Protein AF-A0A432QYD4-F1 (afdb_monomer_lite)

Radius of gyration: 27.61 Å; chains: 1; bounding box: 47×42×72 Å

pLDDT: mean 83.53, std 10.8, range [48.72, 95.81]

Sequence (144 aa):
MCAKLRKRIKIKRKVESVMKISVSEMIDALGELSLKEMGVLRDELDSAMEARRPIEKEKFKSQVENMAKELGLRLDEIFEDPRSPSALPKFINPANPEQTWAGIGKRPHWLRQKLENGHKVSDFLSENLTDDDRLKIEAALAKQ

Foldseek 3Di:
DDPVVVVVVVVQVVCCVVVVDHVVVVVVVCVVDDPVVVVVVVVVVVVVVVVCVVVVVVVVVVVVQVVCVVVVHGPCVVDPDPPPPPQPFQFADPVDRVDGHSPDDDDDPSLVVVVVVVDDRLVGGDPPDDPVRSVVVVVVSVVD

Structure (mmCIF, N/CA/C/O backbone):
data_AF-A0A432QYD4-F1
#
_entry.id   AF-A0A432QYD4-F1
#
loop_
_atom_site.group_PDB
_atom_site.id
_atom_site.type_symbol
_atom_site.label_atom_id
_atom_site.label_alt_id
_atom_site.label_comp_id
_atom_site.label_asym_id
_atom_site.label_entity_id
_atom_site.label_seq_id
_atom_site.pdbx_PDB_ins_code
_atom_site.Cartn_x
_atom_site.Cartn_y
_atom_site.Cartn_z
_atom_site.occupancy
_atom_site.B_iso_or_equiv
_atom_site.auth_seq_id
_atom_site.auth_comp_id
_atom_site.auth_asym_id
_atom_site.auth_atom_id
_atom_site.pdbx_PDB_model_num
ATOM 1 N N . MET A 1 1 ? 10.736 -10.635 25.012 1.00 62.00 1 MET A N 1
ATOM 2 C CA . MET A 1 1 ? 9.486 -9.898 24.681 1.00 62.00 1 MET A CA 1
ATOM 3 C C . MET A 1 1 ? 9.204 -9.953 23.182 1.00 62.00 1 MET A C 1
ATOM 5 O O . MET A 1 1 ? 10.118 -9.719 22.399 1.00 62.00 1 MET A O 1
ATOM 9 N N . CYS A 1 2 ? 7.954 -10.210 22.780 1.00 83.81 2 CYS A N 1
ATOM 10 C CA . CYS A 1 2 ? 7.534 -10.231 21.371 1.00 83.81 2 CYS A CA 1
ATOM 11 C C . CYS A 1 2 ? 7.603 -8.830 20.718 1.00 83.81 2 CYS A C 1
ATOM 13 O O . CYS A 1 2 ? 7.358 -7.812 21.372 1.00 83.81 2 CYS A O 1
ATOM 15 N N . ALA A 1 3 ? 7.897 -8.764 19.413 1.00 87.88 3 ALA A N 1
ATOM 16 C CA . ALA A 1 3 ? 7.976 -7.520 18.638 1.00 87.88 3 ALA A CA 1
ATOM 17 C C . ALA A 1 3 ? 6.693 -6.666 18.714 1.00 87.88 3 ALA A C 1
ATOM 19 O O . ALA A 1 3 ? 6.779 -5.439 18.781 1.00 87.88 3 ALA A O 1
ATOM 20 N N . LYS A 1 4 ? 5.518 -7.309 18.782 1.00 88.62 4 LYS A N 1
ATOM 21 C CA . LYS A 1 4 ? 4.215 -6.636 18.926 1.00 88.62 4 LYS A CA 1
ATOM 22 C C . LYS A 1 4 ? 4.130 -5.818 20.219 1.00 88.62 4 LYS A C 1
ATOM 24 O O . LYS A 1 4 ? 3.717 -4.661 20.193 1.00 88.62 4 LYS A O 1
ATOM 29 N N . LEU A 1 5 ? 4.590 -6.388 21.334 1.00 89.38 5 LEU A N 1
ATOM 30 C CA . LEU A 1 5 ? 4.572 -5.724 22.637 1.00 89.38 5 LEU A CA 1
ATOM 31 C C . LEU A 1 5 ? 5.522 -4.518 22.664 1.00 89.38 5 LEU A C 1
ATOM 33 O O . LEU A 1 5 ? 5.142 -3.443 23.119 1.00 89.38 5 LEU A O 1
ATOM 37 N N . ARG A 1 6 ? 6.725 -4.657 22.088 1.00 92.56 6 ARG A N 1
ATOM 38 C CA . ARG A 1 6 ? 7.690 -3.547 21.979 1.00 92.56 6 ARG A CA 1
ATOM 39 C C . ARG A 1 6 ? 7.138 -2.372 21.170 1.00 92.56 6 ARG A C 1
ATOM 41 O O . ARG A 1 6 ? 7.322 -1.226 21.571 1.00 92.56 6 ARG A O 1
ATOM 48 N N . LYS A 1 7 ? 6.446 -2.648 20.056 1.00 91.88 7 LYS A N 1
ATOM 49 C CA . LYS A 1 7 ? 5.777 -1.610 19.256 1.00 91.88 7 LYS A CA 1
ATOM 50 C C . LYS A 1 7 ? 4.695 -0.896 20.070 1.00 91.88 7 LYS A C 1
ATOM 52 O O . LYS A 1 7 ? 4.721 0.328 20.134 1.00 91.88 7 LYS A O 1
ATOM 57 N N . ARG A 1 8 ? 3.817 -1.639 20.756 1.00 90.81 8 ARG A N 1
ATOM 58 C CA . ARG A 1 8 ? 2.769 -1.054 21.617 1.00 90.81 8 ARG A CA 1
ATOM 59 C C . ARG A 1 8 ? 3.343 -0.144 22.706 1.00 90.81 8 ARG A C 1
ATOM 61 O O . ARG A 1 8 ? 2.848 0.961 22.881 1.00 90.81 8 ARG A O 1
ATOM 68 N N . ILE A 1 9 ? 4.421 -0.558 23.377 1.00 93.56 9 ILE A N 1
ATOM 69 C CA . ILE A 1 9 ? 5.086 0.258 24.411 1.00 93.56 9 ILE A CA 1
ATOM 70 C C . ILE A 1 9 ? 5.657 1.555 23.822 1.00 93.56 9 ILE A C 1
ATOM 72 O O . ILE A 1 9 ? 5.488 2.621 24.410 1.00 93.56 9 ILE A O 1
ATOM 76 N N . LYS A 1 10 ? 6.317 1.488 22.657 1.00 94.38 10 LYS A N 1
ATOM 77 C CA . LYS A 1 10 ? 6.847 2.685 21.982 1.00 94.38 10 LYS A CA 1
ATOM 78 C C . LYS A 1 10 ? 5.734 3.658 21.592 1.00 94.38 10 LYS A C 1
ATOM 80 O O . LYS A 1 10 ? 5.889 4.855 21.808 1.00 94.38 10 LYS A O 1
ATOM 85 N N . ILE A 1 11 ? 4.628 3.142 21.054 1.00 92.50 11 ILE A N 1
ATOM 86 C CA . ILE A 1 11 ? 3.459 3.951 20.690 1.00 92.50 11 ILE A CA 1
ATOM 87 C C . ILE A 1 11 ? 2.882 4.621 21.938 1.00 92.50 11 ILE A C 1
ATOM 89 O O . ILE A 1 11 ? 2.747 5.838 21.938 1.00 92.50 11 ILE A O 1
ATOM 93 N N . LYS A 1 12 ? 2.645 3.863 23.019 1.00 92.81 12 LYS A N 1
ATOM 94 C CA . LYS A 1 12 ? 2.125 4.395 24.289 1.00 92.81 12 LYS A CA 1
ATOM 95 C C . LYS A 1 12 ? 2.977 5.558 24.806 1.00 92.81 12 LYS A C 1
ATOM 97 O O . LYS A 1 12 ? 2.461 6.656 24.968 1.00 92.81 12 LYS A O 1
ATOM 102 N N . ARG A 1 13 ? 4.297 5.365 24.919 1.00 93.44 13 ARG A N 1
ATOM 103 C CA . ARG A 1 13 ? 5.227 6.430 25.343 1.00 93.44 13 ARG A CA 1
ATOM 104 C C . ARG A 1 13 ? 5.187 7.654 24.431 1.00 93.44 13 ARG A C 1
ATOM 106 O O . ARG A 1 13 ? 5.319 8.779 24.901 1.00 93.44 13 ARG A O 1
ATOM 113 N N . LYS A 1 14 ? 5.051 7.450 23.116 1.00 93.69 14 LYS A N 1
ATOM 114 C CA . LYS A 1 14 ? 4.987 8.558 22.159 1.00 93.69 14 LYS A CA 1
ATOM 115 C C . LYS A 1 14 ? 3.688 9.347 22.316 1.00 93.69 14 LYS A C 1
ATOM 117 O O . LYS A 1 14 ? 3.752 10.569 22.310 1.00 93.69 14 LYS A O 1
ATOM 122 N N . VAL A 1 15 ? 2.554 8.669 22.490 1.00 92.81 15 VAL A N 1
ATOM 123 C CA . VAL A 1 15 ? 1.252 9.311 22.729 1.00 92.81 15 VAL A CA 1
ATOM 124 C C . VAL A 1 15 ? 1.279 10.101 24.036 1.00 92.81 15 VAL A C 1
ATOM 126 O O . VAL A 1 15 ? 0.955 11.283 24.015 1.00 92.81 15 VAL A O 1
ATOM 129 N N . GLU A 1 16 ? 1.775 9.509 25.126 1.00 93.38 16 GLU A N 1
ATOM 130 C CA . GLU A 1 16 ? 1.926 10.185 26.428 1.00 93.38 16 GLU A CA 1
ATOM 131 C C . GLU A 1 16 ? 2.818 11.429 26.324 1.00 93.38 16 GLU A C 1
ATOM 133 O O . GLU A 1 16 ? 2.502 12.499 26.839 1.00 93.38 16 GLU A O 1
ATOM 138 N N . SER A 1 17 ? 3.924 11.319 25.584 1.00 93.62 17 SER A N 1
ATOM 139 C CA . SER A 1 17 ? 4.850 12.430 25.361 1.00 93.62 17 SER A CA 1
ATOM 140 C C . SER A 1 17 ? 4.230 13.587 24.570 1.00 93.62 17 SER A C 1
ATOM 142 O O . SER A 1 17 ? 4.537 14.746 24.866 1.00 93.62 17 SER A O 1
ATOM 144 N N . VAL A 1 18 ? 3.388 13.288 23.574 1.00 93.50 18 VAL A N 1
ATOM 145 C CA . VAL A 1 18 ? 2.766 14.280 22.680 1.00 93.50 18 VAL A CA 1
ATOM 146 C C . VAL A 1 18 ? 1.542 14.921 23.329 1.00 93.50 18 VAL A C 1
ATOM 148 O O . VAL A 1 18 ? 1.441 16.141 23.342 1.00 93.50 18 VAL A O 1
ATOM 151 N N . MET A 1 19 ? 0.645 14.108 23.887 1.00 90.75 19 MET A N 1
ATOM 152 C CA . MET A 1 19 ? -0.651 14.552 24.413 1.00 90.75 19 MET A CA 1
ATOM 153 C C . MET A 1 19 ? -0.596 14.976 25.884 1.00 90.75 19 MET A C 1
ATOM 155 O O . MET A 1 19 ? -1.570 15.518 26.387 1.00 90.75 19 MET A O 1
ATOM 159 N N . LYS A 1 20 ? 0.532 14.743 26.574 1.00 92.69 20 LYS A N 1
ATOM 160 C CA . LYS A 1 20 ? 0.748 15.092 27.992 1.00 92.69 20 LYS A CA 1
ATOM 161 C C . LYS A 1 20 ? -0.267 14.476 28.966 1.00 92.69 20 LYS A C 1
ATOM 163 O O . LYS A 1 20 ? -0.395 14.957 30.084 1.00 92.69 20 LYS A O 1
ATOM 168 N N . ILE A 1 21 ? -0.925 13.394 28.558 1.00 90.25 21 ILE A N 1
ATOM 169 C CA . ILE A 1 21 ? -1.859 12.597 29.363 1.00 90.25 21 ILE A CA 1
ATOM 170 C C . ILE A 1 21 ? -1.496 11.115 29.256 1.00 90.25 21 ILE A C 1
ATOM 172 O O . ILE A 1 21 ? -0.890 10.693 28.264 1.00 90.25 21 ILE A O 1
ATOM 176 N N . SER A 1 22 ? -1.860 10.316 30.259 1.00 90.88 22 SER A N 1
ATOM 177 C CA . SER A 1 22 ? -1.687 8.863 30.203 1.00 90.88 22 SER A CA 1
ATOM 178 C C . SER A 1 22 ? -2.605 8.252 29.140 1.00 90.88 22 SER A C 1
ATOM 180 O O . SER A 1 22 ? -3.753 8.661 28.971 1.00 90.88 22 SER A O 1
ATOM 182 N N . VAL A 1 23 ? -2.149 7.198 28.451 1.00 89.06 23 VAL A N 1
ATOM 183 C CA . VAL A 1 23 ? -3.031 6.449 27.530 1.00 89.06 23 VAL A CA 1
ATOM 184 C C . VAL A 1 23 ? -4.206 5.796 28.268 1.00 89.06 23 VAL A C 1
ATOM 186 O O . VAL A 1 23 ? -5.243 5.584 27.654 1.00 89.06 23 VAL A O 1
ATOM 189 N N . SER A 1 24 ? -4.075 5.485 29.564 1.00 87.94 24 SER A N 1
ATOM 190 C CA . SER A 1 24 ? -5.216 4.991 30.353 1.00 87.94 24 SER A CA 1
ATOM 191 C C . SER A 1 24 ? -6.298 6.058 30.503 1.00 87.94 24 SER A C 1
ATOM 193 O O . SER A 1 24 ? -7.438 5.787 30.168 1.00 87.94 24 SER A O 1
ATOM 195 N N . GLU A 1 25 ? -5.920 7.283 30.875 1.00 88.50 25 GLU A N 1
ATOM 196 C CA . GLU A 1 25 ? -6.851 8.412 31.029 1.00 88.50 25 GLU A CA 1
ATOM 197 C C . GLU A 1 25 ? -7.567 8.728 29.711 1.00 88.50 25 GLU A C 1
ATOM 199 O O . GLU A 1 25 ? -8.759 9.013 29.694 1.00 88.50 25 GLU A O 1
ATOM 204 N N . MET A 1 26 ? -6.857 8.609 28.584 1.00 87.19 26 MET A N 1
ATOM 205 C CA . MET A 1 26 ? -7.457 8.731 27.255 1.00 87.19 26 MET A CA 1
ATOM 206 C C . MET A 1 26 ? -8.502 7.639 26.988 1.00 87.19 26 MET A C 1
ATOM 208 O O . MET A 1 26 ? -9.552 7.930 26.428 1.00 87.19 26 MET A O 1
ATOM 212 N N . ILE A 1 27 ? -8.221 6.386 27.354 1.00 88.75 27 ILE A N 1
ATOM 213 C CA . ILE A 1 27 ? -9.165 5.274 27.166 1.00 88.75 27 ILE A CA 1
ATOM 214 C C . ILE A 1 27 ? -10.386 5.446 28.072 1.00 88.75 27 ILE A C 1
ATOM 216 O O . ILE A 1 27 ? -11.500 5.213 27.614 1.00 88.75 27 ILE A O 1
ATOM 220 N N . ASP A 1 28 ? -10.185 5.880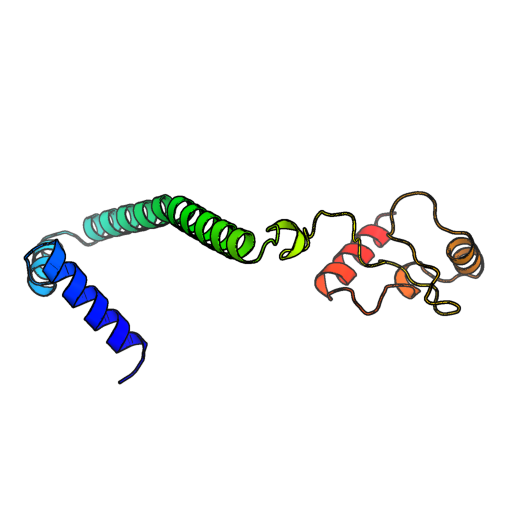 29.313 1.00 88.50 28 ASP A N 1
ATOM 221 C CA . ASP A 1 28 ? -11.267 6.106 30.271 1.00 88.50 28 ASP A CA 1
ATOM 222 C C . ASP A 1 28 ? -12.195 7.233 29.793 1.00 88.50 28 ASP A C 1
ATOM 224 O O . ASP A 1 28 ? -13.410 7.054 29.782 1.00 88.50 28 ASP A O 1
ATOM 228 N N . ALA A 1 29 ? -11.635 8.334 29.274 1.00 86.31 29 ALA A N 1
ATOM 229 C CA . ALA A 1 29 ? -12.407 9.420 28.664 1.00 86.31 29 ALA A CA 1
ATOM 230 C C . ALA A 1 29 ? -13.196 8.965 27.424 1.00 86.31 29 ALA A C 1
ATOM 232 O O . ALA A 1 29 ? -14.331 9.381 27.211 1.00 86.31 29 ALA A O 1
ATOM 233 N N . LEU A 1 30 ? -12.623 8.074 26.607 1.00 86.31 30 LEU A N 1
ATOM 234 C CA . LEU A 1 30 ? -13.356 7.457 25.498 1.00 86.31 30 LEU A CA 1
ATOM 235 C C . LEU A 1 30 ? -14.457 6.513 26.002 1.00 86.31 30 LEU A C 1
ATOM 237 O O . LEU A 1 30 ? -15.458 6.354 25.313 1.00 86.31 30 LEU A O 1
ATOM 241 N N . GLY A 1 31 ? -14.292 5.906 27.180 1.00 84.75 31 GLY A N 1
ATOM 242 C CA . GLY A 1 31 ? -15.258 5.011 27.823 1.00 84.75 31 GLY A CA 1
ATOM 243 C C . GLY A 1 31 ? -16.570 5.677 28.247 1.00 84.75 31 GLY A C 1
ATOM 244 O O . GLY A 1 31 ? -17.559 4.973 28.440 1.00 84.75 31 GLY A O 1
ATOM 245 N N . GLU A 1 32 ? -16.601 7.008 28.345 1.00 86.75 32 GLU A N 1
ATOM 246 C CA . GLU A 1 32 ? -17.832 7.781 28.566 1.00 86.75 32 GLU A CA 1
ATOM 247 C C . GLU A 1 32 ? -18.722 7.847 27.310 1.00 86.75 32 GLU A C 1
ATOM 249 O O . GLU A 1 32 ? -19.911 8.152 27.405 1.00 86.75 32 GLU A O 1
ATOM 254 N N . LEU A 1 33 ? -18.165 7.532 26.135 1.00 86.56 33 LEU A N 1
ATOM 255 C CA . LEU A 1 33 ? -18.880 7.517 24.863 1.00 86.56 33 LEU A CA 1
ATOM 256 C C . LEU A 1 33 ? -19.611 6.190 24.630 1.00 86.56 33 LEU A C 1
ATOM 258 O O . LEU A 1 33 ? -19.202 5.112 25.067 1.00 86.56 33 LEU A O 1
ATOM 262 N N . SER A 1 34 ? -20.680 6.248 23.843 1.00 89.31 34 SER A N 1
ATOM 263 C CA . SER A 1 34 ? -21.384 5.061 23.370 1.00 89.31 34 SER A CA 1
ATOM 264 C C . SER A 1 34 ? -20.569 4.287 22.323 1.00 89.31 34 SER A C 1
ATOM 266 O O . SER A 1 34 ? -19.721 4.829 21.610 1.00 89.31 34 SER A O 1
ATOM 268 N N . LEU A 1 35 ? -20.892 3.001 22.138 1.00 87.56 35 LEU A N 1
ATOM 269 C CA . LEU A 1 35 ? -20.256 2.158 21.113 1.00 87.56 35 LEU A CA 1
ATOM 270 C C . LEU A 1 35 ? -20.380 2.731 19.692 1.00 87.56 35 LEU A C 1
ATOM 272 O O . LEU A 1 35 ? -19.508 2.491 18.858 1.00 87.56 35 LEU A O 1
ATOM 276 N N . LYS A 1 36 ? -21.456 3.479 19.409 1.00 90.00 36 LYS A N 1
ATOM 277 C CA . LYS A 1 36 ? -21.650 4.129 18.107 1.00 90.00 36 LYS A CA 1
ATOM 278 C C . LYS A 1 36 ? -20.664 5.278 17.908 1.00 90.00 36 LYS A C 1
ATOM 280 O O . LYS A 1 36 ? -20.052 5.360 16.851 1.00 90.00 36 LYS A O 1
ATOM 285 N N . GLU A 1 37 ? -20.470 6.115 18.922 1.00 89.50 37 GLU A N 1
ATOM 286 C CA . GLU A 1 37 ? -19.538 7.252 18.876 1.00 89.50 37 GLU A CA 1
ATOM 287 C C . GLU A 1 37 ? -18.079 6.787 18.788 1.00 89.50 37 GLU A C 1
AT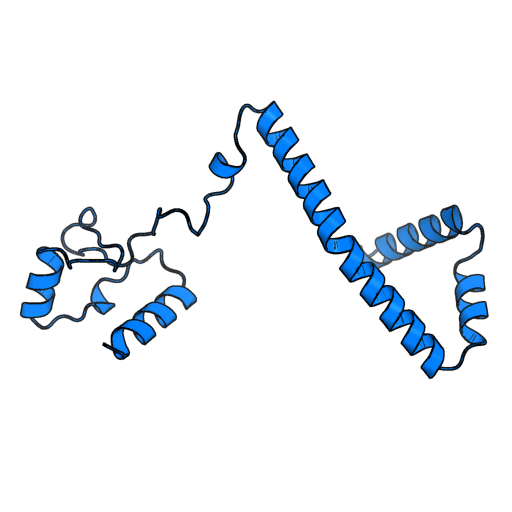OM 289 O O . GLU A 1 37 ? -17.308 7.319 17.994 1.00 89.50 37 GLU A O 1
ATOM 294 N N . MET A 1 38 ? -17.712 5.718 19.505 1.00 87.25 38 MET A N 1
ATOM 295 C CA . MET A 1 38 ? -16.401 5.076 19.333 1.00 87.25 38 MET A CA 1
ATOM 296 C C . MET A 1 38 ? -16.191 4.535 17.911 1.00 87.25 38 MET A C 1
ATOM 298 O O . MET A 1 38 ? -15.064 4.518 17.415 1.00 87.25 38 MET A O 1
ATOM 302 N N . GLY A 1 39 ? -17.265 4.072 17.262 1.00 90.31 39 GLY A N 1
ATOM 303 C CA . GLY A 1 39 ? -17.250 3.667 15.858 1.00 90.31 39 GLY A CA 1
ATOM 304 C C . GLY A 1 39 ? -16.912 4.836 14.936 1.00 90.31 39 GLY A C 1
ATOM 305 O O . GLY A 1 39 ? -15.981 4.728 14.147 1.00 90.31 39 GLY A O 1
ATOM 306 N N . VAL A 1 40 ? -17.581 5.977 15.117 1.00 93.44 40 VAL A N 1
ATOM 307 C CA . VAL A 1 40 ? -17.308 7.200 14.340 1.00 93.44 40 VAL A CA 1
ATOM 308 C C . VAL A 1 40 ? -15.850 7.647 14.497 1.00 93.44 40 VAL A C 1
ATOM 310 O O . VAL A 1 40 ? -15.180 7.906 13.503 1.00 93.44 40 VAL A O 1
ATOM 313 N N . LEU A 1 41 ? -15.309 7.649 15.722 1.00 92.38 41 LEU A N 1
ATOM 314 C CA . LEU A 1 41 ? -13.900 7.999 15.958 1.00 92.38 41 LEU A CA 1
ATOM 315 C C . LEU A 1 41 ? -12.916 7.033 15.283 1.00 92.38 41 LEU A C 1
ATOM 317 O O . LEU A 1 41 ? -11.826 7.441 14.877 1.00 92.38 41 LEU A O 1
ATOM 321 N N . ARG A 1 42 ? -13.272 5.749 15.164 1.00 92.50 42 ARG A N 1
ATOM 322 C CA . ARG A 1 42 ? -12.469 4.784 14.405 1.00 92.50 42 ARG A CA 1
ATOM 323 C C . ARG A 1 42 ? -12.465 5.137 12.922 1.00 92.50 42 ARG A C 1
ATOM 325 O O . ARG A 1 42 ? -11.389 5.167 12.337 1.00 92.50 42 ARG A O 1
ATOM 332 N N . ASP A 1 43 ? -13.625 5.442 12.352 1.00 95.25 43 ASP A N 1
ATOM 333 C CA . ASP A 1 43 ? -13.750 5.791 10.934 1.00 95.25 43 ASP A CA 1
ATOM 334 C C . ASP A 1 43 ? -12.993 7.093 10.606 1.00 95.25 43 ASP A C 1
ATOM 336 O O . ASP A 1 43 ? -12.330 7.204 9.568 1.00 95.25 43 ASP A O 1
ATOM 340 N N . GLU A 1 44 ? -13.017 8.068 11.517 1.00 94.25 44 GLU A N 1
ATOM 341 C CA . GLU A 1 44 ? -12.216 9.292 11.413 1.00 94.25 44 GLU A CA 1
ATOM 342 C C . GLU A 1 44 ? -10.710 9.010 11.506 1.00 94.25 44 GLU A C 1
ATOM 344 O O . GLU A 1 44 ? -9.926 9.558 10.724 1.00 94.25 44 GLU A O 1
ATOM 349 N N . LEU A 1 45 ? -10.285 8.131 12.421 1.00 93.94 45 LEU A N 1
ATOM 350 C CA . LEU A 1 45 ? -8.888 7.711 12.530 1.00 93.94 45 LEU A CA 1
ATOM 351 C C . LEU A 1 45 ? -8.423 6.971 11.270 1.00 93.94 45 LEU A C 1
ATOM 353 O O . LEU A 1 45 ? -7.321 7.232 10.783 1.00 93.94 45 LEU A O 1
ATOM 357 N N . ASP A 1 46 ? -9.256 6.086 10.724 1.00 95.81 46 ASP A N 1
ATOM 358 C CA . ASP A 1 46 ? -8.989 5.365 9.481 1.00 95.81 46 ASP A CA 1
ATOM 359 C C . ASP A 1 46 ? -8.859 6.342 8.305 1.00 95.81 46 ASP A C 1
ATOM 361 O O . ASP A 1 46 ? -7.865 6.309 7.576 1.00 95.81 46 ASP A O 1
ATOM 365 N N . SER A 1 47 ? -9.774 7.307 8.195 1.00 94.25 47 SER A N 1
ATOM 366 C CA . SER A 1 47 ? -9.698 8.385 7.201 1.00 94.25 47 SER A CA 1
ATOM 367 C C . SER A 1 47 ? -8.419 9.220 7.348 1.00 94.25 47 SER A C 1
ATOM 369 O O . SER A 1 47 ? -7.753 9.535 6.359 1.00 94.25 47 SER A O 1
ATOM 371 N N . ALA A 1 48 ? -8.010 9.534 8.581 1.00 94.50 48 ALA A N 1
ATOM 372 C CA . ALA A 1 48 ? -6.762 10.243 8.855 1.00 94.50 48 ALA A CA 1
ATOM 373 C C . ALA A 1 48 ? -5.516 9.409 8.499 1.00 94.50 48 ALA A C 1
ATOM 375 O O . ALA A 1 48 ? -4.507 9.968 8.055 1.00 94.50 48 ALA A O 1
ATOM 376 N N . MET A 1 49 ? -5.564 8.082 8.663 1.00 94.94 49 MET A N 1
ATOM 377 C CA . MET A 1 49 ? -4.500 7.190 8.200 1.00 94.94 49 MET A CA 1
ATOM 378 C C . MET A 1 49 ? -4.405 7.194 6.674 1.00 94.94 49 MET A C 1
ATOM 380 O O . MET A 1 49 ? -3.303 7.357 6.150 1.00 94.94 49 MET A O 1
ATOM 384 N N . GLU A 1 50 ? -5.528 7.072 5.961 1.00 93.44 50 GLU A N 1
ATOM 385 C CA . GLU A 1 50 ? -5.549 7.134 4.493 1.00 93.44 50 GLU A CA 1
ATOM 386 C C . GLU A 1 50 ? -5.010 8.468 3.972 1.00 93.44 50 GLU A C 1
ATOM 388 O O . GLU A 1 50 ? -4.181 8.482 3.063 1.00 93.44 50 GLU A O 1
ATOM 393 N N . ALA A 1 51 ? -5.386 9.587 4.597 1.00 92.69 51 ALA A N 1
ATOM 394 C CA . ALA A 1 51 ? -4.886 10.910 4.228 1.00 92.69 51 ALA A CA 1
ATOM 395 C C . ALA A 1 51 ? -3.363 11.057 4.428 1.00 92.69 51 ALA A C 1
ATOM 397 O O . ALA A 1 51 ? -2.702 11.791 3.690 1.00 92.69 51 ALA A O 1
ATOM 398 N N . ARG A 1 52 ? -2.772 10.346 5.402 1.00 93.62 52 ARG A N 1
ATOM 399 C CA . ARG A 1 52 ? -1.319 10.366 5.652 1.00 93.62 52 ARG A CA 1
ATOM 400 C C . ARG A 1 52 ? -0.519 9.482 4.699 1.00 93.62 52 ARG A C 1
ATOM 402 O O . ARG A 1 52 ? 0.623 9.827 4.393 1.00 93.62 52 ARG A O 1
ATOM 409 N N . ARG A 1 53 ? -1.095 8.389 4.186 1.00 91.69 53 ARG A N 1
ATOM 410 C CA . ARG A 1 53 ? -0.410 7.458 3.267 1.00 91.69 53 ARG A CA 1
ATOM 411 C C . ARG A 1 53 ? 0.242 8.119 2.047 1.00 91.69 53 ARG A C 1
ATOM 413 O O . ARG A 1 53 ? 1.412 7.821 1.807 1.00 91.69 53 ARG A O 1
ATOM 420 N N . PRO A 1 54 ? -0.422 8.997 1.267 1.00 91.00 54 PRO A N 1
ATOM 421 C CA . PRO A 1 54 ? 0.216 9.612 0.104 1.00 91.00 54 PRO A CA 1
ATOM 422 C C . PRO A 1 54 ? 1.374 10.533 0.503 1.00 91.00 54 PRO A C 1
ATOM 424 O O . PRO A 1 54 ? 2.393 10.556 -0.181 1.00 91.00 54 PRO A O 1
ATOM 427 N N . ILE A 1 55 ? 1.261 11.231 1.637 1.00 93.19 55 ILE A N 1
ATOM 428 C CA . ILE A 1 55 ? 2.314 12.118 2.150 1.00 93.19 55 ILE A CA 1
ATOM 429 C C . ILE A 1 55 ? 3.541 11.301 2.565 1.00 93.19 55 ILE A C 1
ATOM 431 O O . ILE A 1 55 ? 4.670 11.664 2.243 1.00 93.19 55 ILE A O 1
ATOM 435 N N . GLU A 1 56 ? 3.337 10.196 3.282 1.00 92.25 56 GLU A N 1
ATOM 436 C CA . GLU A 1 56 ? 4.424 9.294 3.672 1.00 92.25 56 GLU A CA 1
ATOM 437 C C . GLU A 1 56 ? 5.067 8.623 2.456 1.00 92.25 56 GLU A C 1
ATOM 439 O O . GLU A 1 56 ? 6.293 8.544 2.384 1.00 92.25 56 GLU A O 1
ATOM 444 N N . LYS A 1 57 ? 4.259 8.215 1.470 1.00 92.06 57 LYS A N 1
ATOM 445 C CA . LYS A 1 57 ? 4.741 7.672 0.197 1.00 92.06 57 LYS A CA 1
ATOM 446 C C . LYS A 1 57 ? 5.612 8.677 -0.552 1.00 92.06 57 LYS A C 1
ATOM 448 O O . LYS A 1 57 ? 6.677 8.296 -1.029 1.00 92.06 57 LYS A O 1
ATOM 453 N N . GLU A 1 58 ? 5.191 9.936 -0.644 1.00 89.44 58 GLU A N 1
ATOM 454 C CA . GLU A 1 58 ? 5.971 10.970 -1.329 1.00 89.44 58 GLU A CA 1
ATOM 455 C C . GLU A 1 58 ? 7.268 11.275 -0.577 1.00 89.44 58 GLU A C 1
ATOM 457 O O . GLU A 1 58 ? 8.335 11.283 -1.178 1.00 89.44 58 GLU A O 1
ATOM 462 N N . LYS A 1 59 ? 7.215 11.406 0.755 1.00 92.50 59 LYS A N 1
ATOM 463 C CA . LYS A 1 59 ? 8.424 11.571 1.580 1.00 92.50 59 LYS A CA 1
ATOM 464 C C . LYS A 1 59 ? 9.414 10.432 1.374 1.00 92.50 59 LYS A C 1
ATOM 466 O O . LYS A 1 59 ? 10.610 10.681 1.244 1.00 92.50 59 LYS A O 1
ATOM 471 N N . PHE A 1 60 ? 8.923 9.197 1.348 1.00 92.81 60 PHE A N 1
ATOM 472 C CA . PHE A 1 60 ? 9.756 8.035 1.076 1.00 92.81 60 PHE A CA 1
ATOM 473 C C . PHE A 1 60 ? 10.345 8.099 -0.335 1.00 92.81 60 PHE A C 1
ATOM 475 O O . PHE A 1 60 ? 11.551 7.949 -0.493 1.00 92.81 60 PHE A O 1
ATOM 482 N N . LYS A 1 61 ? 9.530 8.405 -1.351 1.00 86.81 61 LYS A N 1
ATOM 483 C CA . LYS A 1 61 ? 9.992 8.572 -2.733 1.00 86.81 61 LYS A CA 1
ATOM 484 C C . LYS A 1 61 ? 11.107 9.615 -2.835 1.00 86.81 61 LYS A C 1
ATOM 486 O O . LYS A 1 61 ? 12.142 9.317 -3.419 1.00 86.81 61 LYS A O 1
ATOM 491 N N . SER A 1 62 ? 10.944 10.786 -2.217 1.00 87.94 62 SER A N 1
ATOM 492 C CA . SER A 1 62 ? 11.981 11.824 -2.201 1.00 87.94 62 SER A CA 1
ATOM 493 C C . SER A 1 62 ? 13.253 11.369 -1.478 1.00 87.94 62 SER A C 1
ATOM 495 O O . SER A 1 62 ? 14.351 11.690 -1.920 1.00 87.94 62 SER A O 1
ATOM 497 N N . GLN A 1 63 ? 13.138 10.609 -0.382 1.00 91.56 63 GLN A N 1
ATOM 498 C CA . GLN A 1 63 ? 14.307 10.045 0.307 1.00 91.56 63 GLN A CA 1
ATOM 499 C C . GLN A 1 63 ? 15.072 9.065 -0.583 1.00 91.56 63 GLN A C 1
ATOM 501 O O . GLN A 1 63 ? 16.294 9.152 -0.668 1.00 91.56 63 GLN A O 1
ATOM 506 N N . VAL A 1 64 ? 14.362 8.166 -1.268 1.00 90.25 64 VAL A N 1
ATOM 507 C CA . VAL A 1 64 ? 14.986 7.224 -2.204 1.00 90.25 64 VAL A CA 1
ATOM 508 C C . VAL A 1 64 ? 15.612 7.973 -3.382 1.00 90.25 64 VAL A C 1
ATOM 510 O O . VAL A 1 64 ? 16.728 7.651 -3.773 1.00 90.25 64 VAL A O 1
ATOM 513 N N . GLU A 1 65 ? 14.953 9.008 -3.908 1.00 86.31 65 GLU A N 1
ATOM 514 C CA . GLU A 1 65 ? 15.507 9.839 -4.982 1.00 86.31 65 GLU A CA 1
ATOM 515 C C . GLU A 1 65 ? 16.805 10.535 -4.570 1.00 86.31 65 GLU A C 1
ATOM 517 O O . GLU A 1 65 ? 17.772 10.543 -5.328 1.00 86.31 65 GLU A O 1
ATOM 522 N N . ASN A 1 66 ? 16.846 11.104 -3.366 1.00 89.69 66 ASN A N 1
ATOM 523 C CA . ASN A 1 66 ? 18.046 11.759 -2.856 1.00 89.69 66 ASN A CA 1
ATOM 524 C C . ASN A 1 66 ? 19.190 10.758 -2.673 1.00 89.69 66 ASN A C 1
ATOM 526 O O . ASN A 1 66 ? 20.309 11.037 -3.088 1.00 89.69 66 ASN A O 1
ATOM 530 N N . MET A 1 67 ? 18.896 9.575 -2.133 1.00 89.94 67 MET A N 1
ATOM 531 C CA . MET A 1 67 ? 19.890 8.513 -1.974 1.00 89.94 67 MET A CA 1
ATOM 532 C C . MET A 1 67 ? 20.416 8.007 -3.329 1.00 89.94 67 MET A C 1
ATOM 534 O O . MET A 1 67 ? 21.606 7.746 -3.472 1.00 89.94 67 MET A O 1
ATOM 538 N N . ALA A 1 68 ? 19.554 7.911 -4.347 1.00 88.31 68 ALA A N 1
ATOM 539 C CA . ALA A 1 68 ? 19.971 7.583 -5.710 1.00 88.31 68 ALA A CA 1
ATOM 540 C C . ALA A 1 68 ? 20.905 8.664 -6.286 1.00 88.31 68 ALA A C 1
ATOM 542 O O . ALA A 1 68 ? 21.978 8.342 -6.795 1.00 88.31 68 ALA A O 1
ATOM 543 N N . LYS A 1 69 ? 20.550 9.947 -6.114 1.00 86.88 69 LYS A N 1
ATOM 544 C CA . LYS A 1 69 ? 21.374 11.091 -6.545 1.00 86.88 69 LYS A CA 1
ATOM 545 C C . LYS A 1 69 ? 22.745 11.122 -5.875 1.00 86.88 69 LYS A C 1
ATOM 547 O O . LYS A 1 69 ? 23.720 11.437 -6.548 1.00 86.88 69 LYS A O 1
ATOM 552 N N . GLU A 1 70 ? 22.838 10.784 -4.589 1.00 90.81 70 GLU A N 1
ATOM 553 C CA . GLU A 1 70 ? 24.122 10.691 -3.872 1.00 90.81 70 GLU A CA 1
ATOM 554 C C . GLU A 1 70 ? 25.072 9.667 -4.506 1.00 90.81 70 GLU A C 1
ATOM 556 O O . GLU A 1 70 ? 26.283 9.874 -4.524 1.00 90.81 70 GLU A O 1
ATOM 561 N N . LEU A 1 71 ? 24.526 8.592 -5.075 1.00 88.44 71 LEU A N 1
ATOM 562 C CA . LEU A 1 71 ? 25.283 7.560 -5.784 1.00 88.44 71 LEU A CA 1
ATOM 563 C C . LEU A 1 71 ? 25.454 7.857 -7.283 1.00 88.44 71 LEU A C 1
ATOM 565 O O . LEU A 1 71 ? 26.019 7.038 -8.004 1.00 88.44 71 LEU A O 1
ATOM 569 N N . GLY A 1 72 ? 24.975 9.009 -7.764 1.00 85.50 72 GLY A N 1
ATOM 570 C CA . GLY A 1 72 ? 24.998 9.373 -9.182 1.00 85.50 72 GLY A CA 1
ATOM 571 C C . GLY A 1 72 ? 24.048 8.548 -10.055 1.00 85.50 72 GLY A C 1
ATOM 572 O O . GLY A 1 72 ? 24.210 8.534 -11.271 1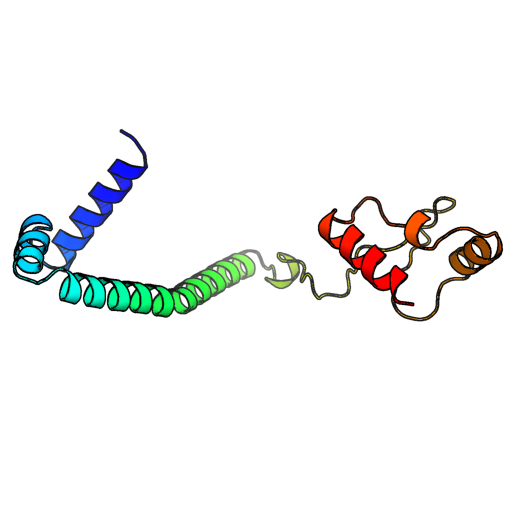.00 85.50 72 GLY A O 1
ATOM 573 N N . LEU A 1 73 ? 23.076 7.865 -9.448 1.00 82.31 73 LEU A N 1
ATOM 574 C CA . LEU A 1 73 ? 22.106 7.006 -10.122 1.00 82.31 73 LEU A CA 1
ATOM 575 C C . LEU A 1 73 ? 20.759 7.715 -10.252 1.00 82.31 73 LEU A C 1
ATOM 577 O O . LEU A 1 73 ? 20.357 8.504 -9.388 1.00 82.31 73 LEU A O 1
ATOM 581 N N . ARG A 1 74 ? 20.020 7.403 -11.315 1.00 77.25 74 ARG A N 1
ATOM 582 C CA . ARG A 1 74 ? 18.640 7.877 -11.474 1.00 77.25 74 ARG A CA 1
ATOM 583 C C . ARG A 1 74 ? 17.658 6.811 -10.985 1.00 77.25 74 ARG A C 1
ATOM 585 O O . ARG A 1 74 ? 17.903 5.617 -11.112 1.00 77.25 74 ARG A O 1
ATOM 592 N N . LEU A 1 75 ? 16.527 7.225 -10.407 1.00 69.25 75 LEU A N 1
ATOM 593 C CA . LEU A 1 75 ? 15.513 6.292 -9.883 1.00 69.25 75 LEU A CA 1
ATOM 594 C C . LEU A 1 75 ? 15.021 5.293 -10.944 1.00 69.25 75 LEU A C 1
ATOM 596 O O . LEU A 1 75 ? 14.767 4.141 -10.618 1.00 69.25 75 LEU A O 1
ATOM 600 N N . ASP A 1 76 ? 14.906 5.728 -12.194 1.00 71.06 76 ASP A N 1
ATOM 601 C CA . ASP A 1 76 ? 14.508 4.922 -13.352 1.00 71.06 76 ASP A CA 1
ATOM 602 C C . ASP A 1 76 ? 15.570 3.911 -13.813 1.00 71.06 76 ASP A C 1
ATOM 604 O O . ASP A 1 76 ? 15.242 2.973 -14.530 1.00 71.06 76 ASP A O 1
ATOM 608 N N . GLU A 1 77 ? 16.822 4.063 -13.381 1.00 67.88 77 GLU A N 1
ATOM 609 C CA . GLU A 1 77 ? 17.882 3.068 -13.602 1.00 67.88 77 GLU A CA 1
ATOM 610 C C . GLU A 1 77 ? 17.873 1.985 -12.512 1.00 67.88 77 GLU A C 1
ATOM 612 O O . GLU A 1 77 ? 18.324 0.867 -12.741 1.00 67.88 77 GLU A O 1
ATOM 617 N N . ILE A 1 78 ? 17.356 2.313 -11.322 1.00 68.75 78 ILE A N 1
ATOM 618 C CA . ILE A 1 78 ? 17.278 1.406 -10.164 1.00 68.75 78 ILE A CA 1
ATOM 619 C C . ILE A 1 78 ? 15.976 0.601 -10.189 1.00 68.75 78 ILE A C 1
ATOM 621 O O . ILE A 1 78 ? 15.950 -0.575 -9.827 1.00 68.75 78 ILE A O 1
ATOM 625 N N . PHE A 1 79 ? 14.882 1.247 -10.586 1.00 68.12 79 PHE A N 1
ATOM 626 C CA . PHE A 1 79 ? 13.576 0.628 -10.733 1.00 68.12 79 PHE A CA 1
ATOM 627 C C . PHE A 1 79 ? 13.273 0.481 -12.220 1.00 68.12 79 PHE A C 1
ATOM 629 O O . PHE A 1 79 ? 12.890 1.451 -12.870 1.00 68.12 79 PHE A O 1
ATOM 636 N N . GLU A 1 80 ? 13.407 -0.737 -12.748 1.00 60.69 80 GLU A N 1
ATOM 637 C CA . GLU A 1 80 ? 12.875 -1.066 -14.070 1.00 60.69 80 GLU A CA 1
ATOM 638 C C . GLU A 1 80 ? 11.372 -0.747 -14.086 1.00 60.69 80 GLU A C 1
ATOM 640 O O . GLU A 1 80 ? 10.600 -1.286 -13.289 1.00 60.69 80 GLU A O 1
ATOM 645 N N . ASP A 1 81 ? 10.947 0.174 -14.956 1.00 55.53 81 ASP A N 1
ATOM 646 C CA . ASP A 1 81 ? 9.526 0.468 -15.131 1.00 55.53 81 ASP A CA 1
ATOM 647 C C . ASP A 1 81 ? 8.845 -0.776 -15.729 1.00 55.53 81 ASP A C 1
ATOM 649 O O . ASP A 1 81 ? 9.156 -1.139 -16.863 1.00 55.53 81 ASP A O 1
ATOM 653 N N . PRO A 1 82 ? 7.874 -1.415 -15.053 1.00 53.09 82 PRO A N 1
ATOM 654 C CA . PRO A 1 82 ? 7.125 -2.525 -15.643 1.00 53.09 82 PRO A CA 1
ATOM 655 C C . PRO A 1 82 ? 6.294 -2.109 -16.876 1.00 53.09 82 PRO A C 1
ATOM 657 O O . PRO A 1 82 ? 5.714 -2.966 -17.540 1.00 53.09 82 PRO A O 1
ATOM 660 N N . ARG A 1 83 ? 6.195 -0.802 -17.182 1.00 50.12 83 ARG A N 1
ATOM 661 C CA . ARG A 1 83 ? 5.598 -0.250 -18.413 1.00 50.12 83 ARG A CA 1
ATOM 662 C C . ARG A 1 83 ? 6.624 0.196 -19.455 1.00 50.12 83 ARG A C 1
ATOM 664 O O . ARG A 1 83 ? 6.222 0.505 -20.578 1.00 50.12 83 ARG A O 1
ATOM 671 N N . SER A 1 84 ? 7.916 0.218 -19.122 1.00 49.69 84 SER A N 1
ATOM 672 C CA . SER A 1 84 ? 8.964 0.301 -20.135 1.00 49.69 84 SER A CA 1
ATOM 673 C C . SER A 1 84 ? 8.822 -0.934 -21.026 1.00 49.69 84 SER A C 1
ATOM 675 O O . SER A 1 84 ? 8.669 -2.039 -20.501 1.00 49.69 84 SER A O 1
ATOM 677 N N . PRO A 1 85 ? 8.860 -0.809 -22.363 1.00 48.72 85 PRO A N 1
ATOM 678 C CA . PRO A 1 85 ? 8.848 -1.948 -23.269 1.00 48.72 85 PRO A CA 1
ATOM 679 C C . PRO A 1 85 ? 10.174 -2.729 -23.217 1.00 48.72 85 PRO A C 1
ATOM 681 O O . PRO A 1 85 ? 10.651 -3.206 -24.238 1.00 48.72 85 PRO A O 1
ATOM 684 N N . SER A 1 86 ? 10.733 -2.958 -22.028 1.00 51.81 86 SER A N 1
ATOM 685 C CA . SER A 1 86 ? 11.436 -4.201 -21.729 1.00 51.81 86 SER A CA 1
ATOM 686 C C . SER A 1 86 ? 10.376 -5.285 -21.512 1.00 51.81 86 SER A C 1
ATOM 688 O O . SER A 1 86 ? 10.204 -5.848 -20.433 1.00 51.81 86 SER A O 1
ATOM 690 N N . ALA A 1 87 ? 9.554 -5.515 -22.540 1.00 57.69 87 ALA A N 1
ATOM 691 C CA . ALA A 1 87 ? 8.640 -6.635 -22.535 1.00 57.69 87 ALA A CA 1
ATOM 692 C C . ALA A 1 87 ? 9.522 -7.878 -22.560 1.00 57.69 87 ALA A C 1
ATOM 694 O O . ALA A 1 87 ? 10.061 -8.221 -23.615 1.00 57.69 87 ALA A O 1
ATOM 695 N N . LEU A 1 88 ? 9.674 -8.525 -21.401 1.00 60.44 88 LEU A N 1
ATOM 696 C CA . LEU A 1 88 ? 10.139 -9.903 -21.321 1.00 60.44 88 LEU A CA 1
ATOM 697 C C . LEU A 1 88 ? 9.518 -10.653 -22.505 1.00 60.44 88 LEU A C 1
ATOM 699 O O . LEU A 1 88 ? 8.292 -10.592 -22.684 1.00 60.44 88 LEU A O 1
ATOM 703 N N . PRO A 1 89 ? 10.338 -11.248 -23.385 1.00 63.88 89 PRO A N 1
ATOM 704 C CA . PRO A 1 89 ? 9.845 -11.803 -24.629 1.00 63.88 89 PRO A CA 1
ATOM 705 C C . PRO A 1 89 ? 8.756 -12.823 -24.321 1.00 63.88 89 PRO A C 1
ATOM 707 O O . PRO A 1 89 ? 9.025 -13.832 -23.680 1.00 63.88 89 PRO A O 1
ATOM 710 N N . LYS A 1 90 ? 7.512 -12.543 -24.731 1.00 76.88 90 LYS A N 1
ATOM 711 C CA . LYS A 1 90 ? 6.369 -13.406 -24.399 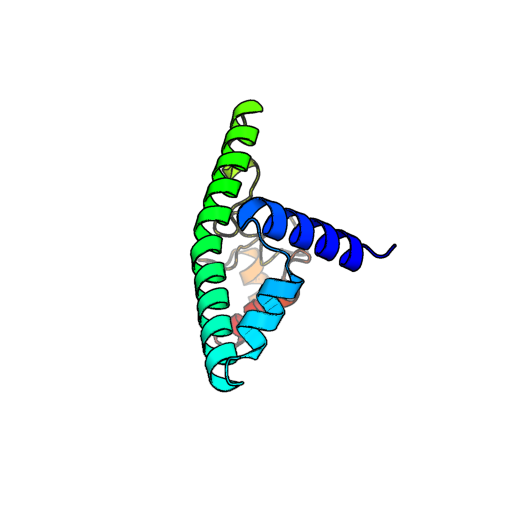1.00 76.88 90 LYS A CA 1
ATOM 712 C C . LYS A 1 90 ? 6.468 -14.749 -25.102 1.00 76.88 90 LYS A C 1
ATOM 714 O O . LYS A 1 90 ? 6.079 -15.758 -24.526 1.00 76.88 90 LYS A O 1
ATOM 719 N N . PHE A 1 91 ? 7.010 -14.745 -26.320 1.00 84.94 91 PHE A N 1
ATOM 720 C CA . PHE A 1 91 ? 7.200 -15.935 -27.134 1.00 84.94 91 PHE A CA 1
ATOM 721 C C . PHE A 1 91 ? 8.663 -16.095 -27.551 1.00 84.94 91 PHE A C 1
ATOM 723 O O . PHE A 1 91 ? 9.268 -15.137 -28.040 1.00 84.94 91 PHE A O 1
ATOM 730 N N . ILE A 1 92 ? 9.214 -17.298 -27.397 1.00 86.06 92 ILE A N 1
ATOM 731 C CA . ILE A 1 92 ? 10.600 -17.654 -27.722 1.00 86.06 92 ILE A CA 1
ATOM 732 C C . ILE A 1 92 ? 10.596 -18.852 -28.673 1.00 86.06 92 ILE A C 1
ATOM 734 O O . ILE A 1 92 ? 9.835 -19.804 -28.499 1.00 86.06 92 ILE A O 1
ATOM 738 N N . ASN A 1 93 ? 11.449 -18.814 -29.695 1.00 86.62 93 ASN A N 1
ATOM 739 C CA . ASN A 1 93 ? 11.631 -19.949 -30.589 1.00 86.62 93 ASN A CA 1
ATOM 740 C C . ASN A 1 93 ? 12.470 -21.055 -29.904 1.00 86.62 93 ASN A C 1
ATOM 742 O O . ASN A 1 93 ? 13.642 -20.818 -29.610 1.00 86.62 93 ASN A O 1
ATOM 746 N N . PRO A 1 94 ? 11.955 -22.286 -29.720 1.00 83.94 94 PRO A N 1
ATOM 747 C CA . PRO A 1 94 ? 12.696 -23.386 -29.099 1.00 83.94 94 PRO A CA 1
ATOM 748 C C . PRO A 1 94 ? 13.903 -23.839 -29.926 1.00 83.94 94 PRO A C 1
ATOM 750 O O . PRO A 1 94 ? 14.819 -24.446 -29.385 1.00 83.94 94 PRO A O 1
ATOM 753 N N . ALA A 1 95 ? 13.921 -23.556 -31.234 1.00 85.44 95 ALA A N 1
ATOM 754 C CA . ALA A 1 95 ? 15.058 -23.869 -32.098 1.00 85.44 95 ALA A CA 1
ATOM 755 C C . ALA A 1 95 ? 16.162 -22.798 -32.047 1.00 85.44 95 ALA A C 1
ATOM 757 O O . ALA A 1 95 ? 17.306 -23.092 -32.383 1.00 85.44 95 ALA A O 1
ATOM 758 N N . ASN A 1 96 ? 15.828 -21.561 -31.667 1.00 84.62 96 ASN A N 1
ATOM 759 C CA . ASN A 1 96 ? 16.793 -20.478 -31.505 1.00 84.62 96 ASN A CA 1
ATOM 760 C C . ASN A 1 96 ? 16.287 -19.460 -30.460 1.00 84.62 96 ASN A C 1
ATOM 762 O O . ASN A 1 96 ? 15.477 -18.597 -30.813 1.00 84.62 96 ASN A O 1
ATOM 766 N N . PRO A 1 97 ? 16.785 -19.517 -29.210 1.00 82.69 97 PRO A N 1
ATOM 767 C CA . PRO A 1 97 ? 16.354 -18.634 -28.125 1.00 82.69 97 PRO A CA 1
ATOM 768 C C . PRO A 1 97 ? 16.554 -17.131 -28.375 1.00 82.69 97 PRO A C 1
ATOM 770 O O . PRO A 1 97 ? 15.905 -16.321 -27.718 1.00 82.69 97 PRO A O 1
ATOM 773 N N . GLU A 1 98 ? 17.402 -16.734 -29.330 1.00 80.94 98 GLU A N 1
ATOM 774 C CA . GLU A 1 98 ? 17.583 -15.322 -29.701 1.00 80.94 98 GLU A CA 1
ATOM 775 C C . GLU A 1 98 ? 16.383 -14.762 -30.476 1.00 80.94 98 GLU A C 1
ATOM 777 O O . GLU A 1 98 ? 16.132 -13.555 -30.497 1.00 80.94 98 GLU A O 1
ATOM 782 N N . GLN A 1 99 ? 15.606 -15.636 -31.120 1.00 85.12 99 GLN A N 1
ATOM 783 C CA . GLN A 1 99 ? 14.422 -15.236 -31.861 1.00 85.12 99 GLN A CA 1
ATOM 784 C C . GLN A 1 99 ? 13.222 -15.152 -30.928 1.00 85.12 99 GLN A C 1
ATOM 786 O O . GLN A 1 99 ? 12.576 -16.151 -30.604 1.00 85.12 99 GLN A O 1
ATOM 791 N N . THR A 1 100 ? 12.891 -13.924 -30.549 1.00 86.50 100 THR A N 1
ATOM 792 C CA . THR A 1 100 ? 11.806 -13.648 -29.617 1.00 86.50 100 THR A CA 1
ATOM 793 C C . THR A 1 100 ? 10.716 -12.771 -30.223 1.00 86.50 100 THR A C 1
ATOM 795 O O . THR A 1 100 ? 10.912 -12.083 -31.228 1.00 86.50 100 THR A O 1
ATOM 798 N N . TRP A 1 101 ? 9.520 -12.823 -29.639 1.00 85.12 101 TRP A N 1
ATOM 799 C CA . TRP A 1 101 ? 8.401 -11.973 -30.024 1.00 85.12 101 TRP A CA 1
ATOM 800 C C . TRP A 1 101 ? 7.625 -11.506 -28.795 1.00 85.12 101 TRP A C 1
ATOM 802 O O . TRP A 1 101 ? 7.149 -12.304 -27.991 1.00 85.12 101 TRP A O 1
ATOM 812 N N . ALA A 1 102 ? 7.444 -10.191 -28.675 1.00 79.06 102 ALA A N 1
ATOM 813 C CA . ALA A 1 102 ? 6.737 -9.565 -27.556 1.00 79.06 102 ALA A CA 1
ATOM 814 C C . ALA A 1 102 ? 5.204 -9.755 -27.598 1.00 79.06 102 ALA A C 1
ATOM 816 O O . ALA A 1 102 ? 4.498 -9.287 -26.707 1.00 79.06 102 ALA A O 1
ATOM 817 N N . GLY A 1 103 ? 4.665 -10.406 -28.637 1.00 78.50 103 GLY A N 1
ATOM 818 C CA . GLY A 1 103 ? 3.219 -10.558 -28.835 1.00 78.50 103 GLY A CA 1
ATOM 819 C C . GLY A 1 103 ? 2.525 -9.311 -29.396 1.00 78.50 103 GLY A C 1
ATOM 820 O O . GLY A 1 103 ? 1.299 -9.272 -29.454 1.00 78.50 103 GLY A O 1
ATOM 821 N N . ILE A 1 104 ? 3.292 -8.295 -29.803 1.00 77.31 104 ILE A N 1
ATOM 822 C CA . ILE A 1 104 ? 2.789 -7.040 -30.373 1.00 77.31 104 ILE A CA 1
ATOM 823 C C . ILE A 1 104 ? 3.173 -6.977 -31.858 1.00 77.31 104 ILE A C 1
ATOM 825 O O . ILE A 1 104 ? 4.302 -7.295 -32.239 1.00 77.31 104 ILE A O 1
ATOM 829 N N . GLY A 1 105 ? 2.230 -6.561 -32.706 1.00 78.19 105 GLY A N 1
ATOM 830 C CA . GLY A 1 105 ? 2.466 -6.325 -34.132 1.00 78.19 105 GLY A CA 1
ATOM 831 C C . GLY A 1 105 ? 2.564 -7.596 -34.984 1.00 78.19 105 GLY A C 1
ATOM 832 O O . GLY A 1 105 ? 1.954 -8.625 -34.697 1.00 78.19 105 GLY A O 1
ATOM 833 N N . LYS A 1 106 ? 3.303 -7.512 -36.098 1.00 83.62 106 LYS A N 1
ATOM 834 C CA . LYS A 1 106 ? 3.397 -8.596 -37.087 1.00 83.62 106 LYS A CA 1
ATOM 835 C C . LYS A 1 106 ? 4.185 -9.780 -36.512 1.00 83.62 106 LYS A C 1
ATOM 837 O O . LYS A 1 106 ? 5.345 -9.626 -36.142 1.00 83.62 106 LYS A O 1
ATOM 842 N N . ARG A 1 107 ? 3.584 -10.977 -36.519 1.00 86.81 107 ARG A N 1
ATOM 843 C CA . ARG A 1 107 ? 4.251 -12.232 -36.110 1.00 86.81 107 ARG A CA 1
ATOM 844 C C . ARG A 1 107 ? 5.538 -12.449 -36.920 1.00 86.81 107 ARG A C 1
ATOM 846 O O . ARG A 1 107 ? 5.472 -12.259 -38.136 1.00 86.81 107 ARG A O 1
ATOM 853 N N . PRO A 1 108 ? 6.670 -12.858 -36.328 1.00 90.12 108 PRO A N 1
ATOM 854 C CA . PRO A 1 108 ? 7.913 -13.131 -37.055 1.00 90.12 108 PRO A CA 1
ATOM 855 C C . PRO A 1 108 ? 7.811 -14.389 -37.932 1.00 90.12 108 PRO A C 1
ATOM 857 O O . PRO A 1 108 ? 6.887 -15.189 -37.785 1.00 90.12 108 PRO A O 1
ATOM 860 N N . HIS A 1 109 ? 8.753 -14.562 -38.866 1.00 90.12 109 HIS A N 1
ATOM 861 C CA . HIS A 1 109 ? 8.716 -15.652 -39.853 1.00 90.12 109 HIS A CA 1
ATOM 862 C C . HIS A 1 109 ? 8.731 -17.047 -39.207 1.00 90.12 109 HIS A C 1
ATOM 864 O O . HIS A 1 109 ? 7.907 -17.883 -39.567 1.00 90.12 109 HIS A O 1
ATOM 870 N N . TRP A 1 110 ? 9.586 -17.261 -38.201 1.00 90.69 110 TRP A N 1
ATOM 871 C CA . TRP A 1 110 ? 9.683 -18.537 -37.482 1.00 90.69 110 TRP A CA 1
ATOM 872 C C . TRP A 1 110 ? 8.350 -18.945 -36.843 1.00 90.69 110 TRP A C 1
ATOM 874 O O . TRP A 1 110 ? 7.945 -20.101 -36.932 1.00 90.69 110 TRP A O 1
ATOM 884 N N . LEU A 1 111 ? 7.630 -17.983 -36.253 1.00 88.25 111 LEU A N 1
ATOM 885 C CA . LEU A 1 111 ? 6.360 -18.258 -35.595 1.00 88.25 111 LEU A CA 1
ATOM 886 C C . LEU A 1 111 ? 5.295 -18.603 -36.635 1.00 88.25 111 LEU A C 1
ATOM 888 O O . LEU A 1 111 ? 4.550 -19.551 -36.439 1.00 88.25 111 LEU A O 1
ATOM 892 N N . ARG A 1 112 ? 5.253 -17.900 -37.776 1.00 88.44 112 ARG A N 1
ATOM 893 C CA . ARG A 1 112 ? 4.315 -18.234 -38.864 1.00 88.44 112 ARG A CA 1
ATOM 894 C C . ARG A 1 112 ? 4.544 -19.641 -39.408 1.00 88.44 112 ARG A C 1
ATOM 896 O O . ARG A 1 112 ? 3.584 -20.388 -39.511 1.00 88.44 112 ARG A O 1
ATOM 903 N N . GLN A 1 113 ? 5.797 -20.021 -39.651 1.00 89.50 113 GLN A N 1
ATOM 904 C CA . GLN A 1 113 ? 6.131 -21.364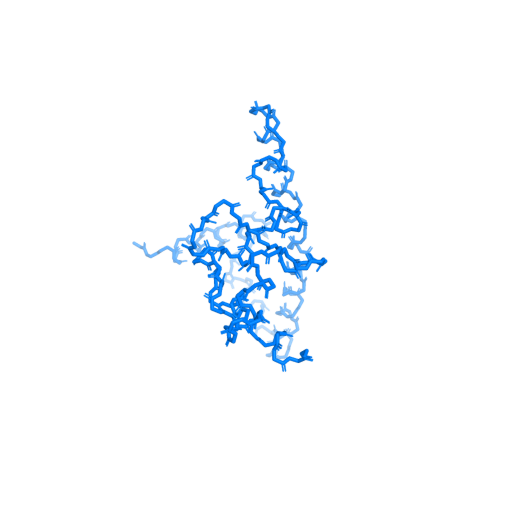 -40.126 1.00 89.50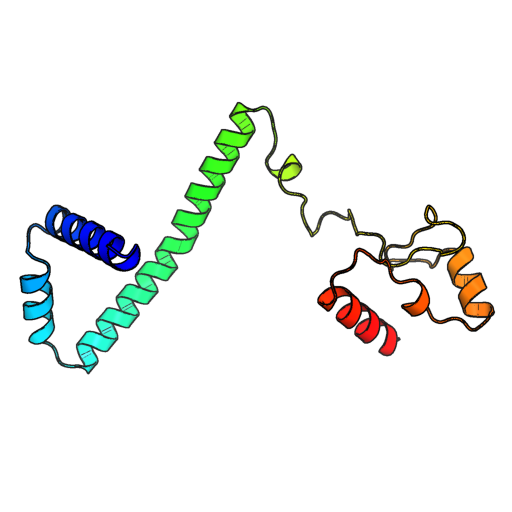 113 GLN A CA 1
ATOM 905 C C . GLN A 1 113 ? 5.693 -22.449 -39.127 1.00 89.50 113 GLN A C 1
ATOM 907 O O . GLN A 1 113 ? 5.178 -23.493 -39.514 1.00 89.50 113 GLN A O 1
ATOM 912 N N . LYS A 1 114 ? 5.863 -22.213 -37.821 1.00 87.75 114 LYS A N 1
ATOM 913 C CA . LYS A 1 114 ? 5.399 -23.153 -36.789 1.00 87.75 114 LYS A CA 1
ATOM 914 C C . LYS A 1 114 ? 3.875 -23.248 -36.723 1.00 87.75 114 LYS A C 1
ATOM 916 O O . LYS A 1 114 ? 3.358 -24.346 -36.544 1.00 87.75 114 LYS A O 1
ATOM 921 N N . LEU A 1 115 ? 3.172 -22.135 -36.917 1.00 87.81 115 LEU A N 1
ATOM 922 C CA . LEU A 1 115 ? 1.711 -22.123 -36.990 1.00 87.81 115 LEU A CA 1
ATOM 923 C C . LEU A 1 115 ? 1.185 -22.835 -38.245 1.00 87.81 115 LEU A C 1
ATOM 925 O O . LEU A 1 115 ? 0.203 -23.562 -38.153 1.00 87.81 115 LEU A O 1
ATOM 929 N N . GLU A 1 116 ? 1.852 -22.687 -39.392 1.00 88.38 116 GLU A N 1
ATOM 930 C CA . GLU A 1 116 ? 1.531 -23.428 -40.625 1.00 88.38 116 GLU A CA 1
ATOM 931 C C . GLU A 1 116 ? 1.727 -24.943 -40.456 1.00 88.38 116 GLU A C 1
ATOM 933 O O . GLU A 1 116 ? 0.954 -25.730 -40.992 1.00 88.38 116 GLU A O 1
ATOM 938 N N . ASN A 1 117 ? 2.698 -25.352 -39.637 1.00 85.88 117 ASN A N 1
ATOM 939 C CA . ASN A 1 117 ? 2.935 -26.752 -39.273 1.00 85.88 117 ASN A CA 1
ATOM 940 C C . ASN A 1 117 ? 1.964 -27.296 -38.200 1.00 85.88 117 ASN A C 1
ATOM 942 O O . ASN A 1 117 ? 2.148 -28.415 -37.725 1.00 85.88 117 ASN A O 1
ATOM 946 N N . GLY A 1 118 ? 0.947 -26.527 -37.795 1.00 84.81 118 GLY A N 1
ATOM 947 C CA . GLY A 1 118 ? -0.101 -26.971 -36.869 1.00 84.81 118 GLY A CA 1
ATOM 948 C C . GLY A 1 118 ? 0.201 -26.787 -35.377 1.00 84.81 118 GLY A C 1
ATOM 949 O O . GLY A 1 118 ? -0.581 -27.249 -34.546 1.00 84.81 118 GLY A O 1
ATOM 950 N N . HIS A 1 119 ? 1.293 -26.109 -35.008 1.00 86.19 119 HIS A N 1
ATOM 951 C CA . HIS A 1 119 ? 1.568 -25.767 -33.606 1.00 86.19 119 HIS A CA 1
ATOM 952 C C . HIS A 1 119 ? 0.698 -24.602 -33.123 1.00 86.19 119 HIS A C 1
ATOM 954 O O . HIS A 1 119 ? 0.191 -23.815 -33.925 1.00 86.19 119 HIS A O 1
ATOM 960 N N . LYS A 1 120 ? 0.553 -24.447 -31.802 1.00 85.31 120 LYS A N 1
ATOM 961 C CA . LYS A 1 120 ? -0.162 -23.313 -31.205 1.00 85.31 120 LYS A CA 1
ATOM 962 C C . LYS A 1 120 ? 0.815 -22.238 -30.749 1.00 85.31 120 LYS A C 1
ATOM 964 O O . LYS A 1 120 ? 1.946 -22.512 -30.371 1.00 85.31 120 LYS A O 1
ATOM 969 N N . VAL A 1 121 ? 0.354 -20.987 -30.737 1.00 83.44 121 VAL A N 1
ATOM 970 C CA . VAL A 1 121 ? 1.148 -19.846 -30.242 1.00 83.44 121 VAL A CA 1
ATOM 971 C C . VAL A 1 121 ? 1.528 -20.028 -28.760 1.00 83.44 121 VAL A C 1
ATOM 973 O O . VAL A 1 121 ? 2.612 -19.614 -28.360 1.00 83.44 121 VAL A O 1
ATOM 976 N N . SER A 1 122 ? 0.671 -20.684 -27.966 1.00 83.75 122 SER A N 1
ATOM 977 C CA . SER A 1 122 ? 0.897 -21.001 -26.545 1.00 83.75 122 SER A CA 1
ATOM 978 C C . SER A 1 122 ? 2.117 -21.891 -26.294 1.00 83.75 122 SER A C 1
ATOM 980 O O . SER A 1 122 ? 2.747 -21.770 -25.250 1.00 83.75 122 SER A O 1
ATOM 982 N N . ASP A 1 123 ? 2.493 -22.737 -27.257 1.00 84.25 123 ASP A N 1
ATOM 983 C CA . ASP A 1 123 ? 3.603 -23.692 -27.107 1.00 84.25 123 ASP A CA 1
ATOM 984 C C . ASP A 1 123 ? 4.973 -22.992 -27.077 1.00 84.25 123 ASP A C 1
ATOM 986 O O . ASP A 1 123 ? 5.990 -23.598 -26.750 1.00 84.25 123 ASP A O 1
ATOM 990 N N . PHE A 1 124 ? 4.999 -21.705 -27.432 1.00 85.06 124 PHE A N 1
ATOM 991 C CA . PHE A 1 124 ? 6.202 -20.887 -27.530 1.00 85.06 124 PHE A CA 1
ATOM 992 C C . PHE A 1 124 ? 6.340 -19.894 -26.374 1.00 85.06 124 PHE A C 1
ATOM 994 O O . PHE A 1 124 ? 7.167 -18.993 -26.473 1.00 85.06 124 PHE A O 1
ATOM 1001 N N . LEU A 1 125 ? 5.531 -19.994 -25.311 1.00 85.25 125 LEU A N 1
ATOM 1002 C CA . LEU A 1 125 ? 5.604 -19.077 -24.168 1.00 85.25 125 LEU A CA 1
ATOM 1003 C C . LEU A 1 125 ? 6.968 -19.152 -23.463 1.00 85.25 125 LEU A C 1
ATOM 1005 O O . LEU A 1 125 ? 7.517 -20.229 -23.247 1.00 85.25 125 LEU A O 1
ATOM 1009 N N . SER A 1 126 ? 7.507 -17.992 -23.092 1.00 81.50 126 SER A N 1
ATOM 1010 C CA . SER A 1 126 ? 8.772 -17.898 -22.355 1.00 81.50 126 SER A CA 1
ATOM 1011 C C . SER A 1 126 ? 8.677 -18.491 -20.950 1.00 81.50 126 SER A C 1
ATOM 1013 O O . SER A 1 126 ? 7.673 -18.325 -20.254 1.00 81.50 126 SER A O 1
ATOM 1015 N N . GLU A 1 127 ? 9.761 -19.126 -20.501 1.00 75.00 127 GLU A N 1
ATOM 1016 C CA . GLU A 1 127 ? 9.848 -19.693 -19.155 1.00 75.00 127 GLU A CA 1
ATOM 1017 C C . GLU A 1 127 ? 9.771 -18.612 -18.061 1.00 75.00 127 GLU A C 1
ATOM 1019 O O . GLU A 1 127 ? 9.154 -18.835 -17.022 1.00 75.00 127 GLU A O 1
ATOM 1024 N N . ASN A 1 128 ? 10.278 -17.407 -18.345 1.00 68.31 128 ASN A N 1
ATOM 1025 C CA . ASN A 1 128 ? 10.408 -16.294 -17.394 1.00 68.31 128 ASN A CA 1
ATOM 1026 C C . ASN A 1 128 ? 9.111 -15.492 -17.152 1.00 68.31 128 ASN A C 1
ATOM 1028 O O . ASN A 1 128 ? 9.152 -14.413 -16.562 1.00 68.31 128 ASN A O 1
ATOM 1032 N N . LEU A 1 129 ? 7.962 -15.973 -17.633 1.00 70.69 129 LEU A N 1
ATOM 1033 C CA . LEU A 1 129 ? 6.652 -15.377 -17.358 1.00 70.69 129 LEU A CA 1
ATOM 1034 C C . LEU A 1 129 ? 6.091 -15.910 -16.040 1.00 70.69 129 LEU A C 1
ATOM 1036 O O . LEU A 1 129 ? 6.094 -17.123 -15.819 1.00 70.69 129 LEU A O 1
ATOM 1040 N N . THR A 1 130 ? 5.543 -15.016 -15.213 1.00 76.00 130 THR A N 1
ATOM 1041 C CA . THR A 1 130 ? 4.796 -15.419 -14.015 1.00 76.00 130 THR A CA 1
ATOM 1042 C C . THR A 1 130 ? 3.557 -16.232 -14.404 1.00 76.00 130 THR A C 1
ATOM 1044 O O . THR A 1 130 ? 2.995 -16.040 -15.486 1.00 76.00 130 THR A O 1
ATOM 1047 N N . ASP A 1 131 ? 3.099 -17.129 -13.528 1.00 74.44 131 ASP A N 1
ATOM 1048 C CA . ASP A 1 131 ? 1.916 -17.961 -13.801 1.00 74.44 131 ASP A CA 1
ATOM 1049 C C . ASP A 1 131 ? 0.654 -17.119 -14.077 1.00 74.44 131 ASP A C 1
ATOM 1051 O O . ASP A 1 131 ? -0.158 -17.464 -14.937 1.00 74.44 131 ASP A O 1
ATOM 1055 N N . ASP A 1 132 ? 0.524 -15.969 -13.405 1.00 74.44 132 ASP A N 1
ATOM 1056 C CA . ASP A 1 132 ? -0.564 -15.007 -13.627 1.00 74.44 132 ASP A CA 1
ATOM 1057 C C . ASP A 1 132 ? -0.492 -14.370 -15.029 1.00 74.44 132 ASP A C 1
ATOM 1059 O O . ASP A 1 132 ? -1.509 -14.243 -15.719 1.00 74.44 132 ASP A O 1
ATOM 1063 N N . ASP A 1 133 ? 0.711 -14.034 -15.503 1.00 76.19 133 ASP A N 1
ATOM 1064 C CA . ASP A 1 133 ? 0.912 -13.495 -16.851 1.00 76.19 133 ASP A CA 1
ATOM 1065 C C . ASP A 1 133 ? 0.640 -14.544 -17.937 1.00 76.19 133 ASP A C 1
ATOM 1067 O O . ASP A 1 133 ? 0.021 -14.225 -18.957 1.00 76.19 133 ASP A O 1
ATOM 1071 N N . ARG A 1 134 ? 1.044 -15.804 -17.716 1.00 76.88 134 ARG A N 1
ATOM 1072 C CA . ARG A 1 134 ? 0.765 -16.922 -18.635 1.00 76.88 134 ARG A CA 1
ATOM 1073 C C . ARG A 1 134 ? -0.736 -17.123 -18.821 1.00 76.88 134 ARG A C 1
ATOM 1075 O O . ARG A 1 134 ? -1.209 -17.133 -19.958 1.00 76.88 134 ARG A O 1
ATOM 1082 N N . LEU A 1 135 ? -1.490 -17.180 -17.720 1.00 80.62 135 LEU A N 1
ATOM 1083 C CA . LEU A 1 135 ? -2.941 -17.374 -17.749 1.00 80.62 135 LEU A CA 1
ATOM 1084 C C . LEU A 1 135 ? -3.657 -16.230 -18.484 1.00 80.62 135 LEU A C 1
ATOM 1086 O O . LEU A 1 135 ? -4.568 -16.461 -19.282 1.00 80.62 135 LEU A O 1
ATOM 1090 N N . LYS A 1 136 ? -3.218 -14.983 -18.267 1.00 80.62 136 LYS A N 1
ATOM 1091 C CA . LYS A 1 136 ? -3.746 -13.811 -18.983 1.00 80.62 136 LYS A CA 1
ATOM 1092 C C . LYS A 1 136 ? -3.467 -13.875 -20.484 1.00 80.62 136 LYS A C 1
ATOM 1094 O O . LYS A 1 136 ? -4.346 -13.528 -21.275 1.00 80.62 136 LYS A O 1
ATOM 1099 N N . ILE A 1 137 ? -2.265 -14.297 -20.883 1.00 78.44 137 ILE A N 1
ATOM 1100 C CA . ILE A 1 137 ? -1.884 -14.413 -22.297 1.00 78.44 137 ILE A CA 1
ATOM 1101 C C . ILE A 1 137 ? -2.692 -15.519 -22.980 1.00 78.44 137 ILE A C 1
ATOM 1103 O O . ILE A 1 137 ? -3.255 -15.275 -24.046 1.00 78.44 137 ILE A O 1
ATOM 1107 N N . GLU A 1 138 ? -2.815 -16.695 -22.367 1.00 78.19 138 GLU A N 1
ATOM 1108 C CA . GLU A 1 138 ? -3.637 -17.787 -22.900 1.00 78.19 138 GLU A CA 1
ATOM 1109 C C . GLU A 1 138 ? -5.108 -17.378 -23.041 1.00 78.19 138 GLU A C 1
ATOM 1111 O O . GLU A 1 138 ? -5.711 -17.584 -24.097 1.00 78.19 138 GLU A O 1
ATOM 1116 N N . ALA A 1 139 ? -5.669 -16.705 -22.033 1.00 80.25 139 ALA A N 1
ATOM 1117 C CA . ALA A 1 139 ? -7.038 -16.197 -22.084 1.00 80.25 139 ALA A CA 1
ATOM 1118 C C . ALA A 1 139 ? -7.245 -15.134 -23.181 1.00 80.25 139 ALA A C 1
ATOM 1120 O O . ALA A 1 139 ? -8.337 -15.029 -23.742 1.00 80.25 139 ALA A O 1
ATOM 1121 N N . ALA A 1 140 ? -6.219 -14.335 -23.492 1.00 77.25 140 ALA A N 1
ATOM 1122 C CA . ALA A 1 140 ? -6.258 -13.355 -24.576 1.00 77.25 140 ALA A CA 1
ATOM 1123 C C . ALA A 1 140 ? -6.132 -14.006 -25.963 1.00 77.25 140 ALA A C 1
ATOM 1125 O O . ALA A 1 140 ? -6.756 -13.536 -26.914 1.00 77.25 140 ALA A O 1
ATOM 1126 N N . LEU A 1 141 ? -5.351 -15.085 -26.082 1.00 76.06 141 LEU A N 1
ATOM 1127 C CA . LEU A 1 141 ? -5.214 -15.861 -27.316 1.00 76.06 141 LEU A CA 1
ATOM 1128 C C . LEU A 1 141 ? -6.468 -16.687 -27.625 1.00 76.06 141 LEU A C 1
ATOM 1130 O O . LEU A 1 141 ? -6.819 -16.815 -28.788 1.00 76.06 141 LEU A O 1
ATOM 1134 N N . ALA A 1 142 ? -7.173 -17.190 -26.609 1.00 70.62 142 ALA A N 1
ATOM 1135 C CA . ALA A 1 142 ? -8.422 -17.940 -26.781 1.00 70.62 142 ALA A CA 1
ATOM 1136 C C . ALA A 1 142 ? -9.601 -17.090 -27.305 1.00 70.62 142 ALA A C 1
ATOM 1138 O O . ALA A 1 142 ? -10.643 -17.637 -27.658 1.00 70.62 142 ALA A O 1
ATOM 1139 N N . LYS A 1 143 ? -9.460 -15.758 -27.319 1.00 62.88 143 LYS A N 1
ATOM 1140 C CA . LYS A 1 143 ? -10.479 -14.802 -27.788 1.00 62.88 143 LYS A CA 1
ATOM 1141 C C . LYS A 1 143 ? -10.235 -14.286 -29.215 1.00 62.88 143 LYS A C 1
ATOM 1143 O O . LYS A 1 143 ? -11.022 -13.459 -29.674 1.00 62.88 143 LYS A O 1
ATOM 1148 N N . GLN A 1 144 ? -9.150 -14.706 -29.869 1.00 57.50 144 GLN A N 1
ATOM 1149 C CA . GLN A 1 144 ? -8.802 -14.364 -31.258 1.00 57.50 144 GLN A CA 1
ATOM 1150 C C . GLN A 1 144 ? -9.117 -15.526 -32.192 1.00 57.50 144 GLN A C 1
ATOM 1152 O O . GLN A 1 144 ? -9.499 -15.234 -33.344 1.00 57.50 144 GLN A O 1
#

Secondary structure (DSSP, 8-state):
--HHHHHHHHHHHHHHHHHSS-HHHHHHHHHTS-HHHHHHHHHHHHHHHHHHHHHHHHHHHHHHHHHHHHTT--HHHHS--TTSS----SEEETTEEEEEE-SSSSPPHHHHHHHHTT--GGGGB-TTS-HHHHHHHHHHHTT-